Protein AF-W2GYS8-F1 (afdb_monomer_lite)

Sequence (97 aa):
MQDYIDNYRYEVYSRLIAGFKGFDFVGELTRIEKMIESQQERIQEAQNQLNLINREFLPGDIESVYRDRALTAMNDSSDKIDRLEILKGELKRLQLL

Organism: Phytophthora nicotianae (NCBI:txid4792)

Foldseek 3Di:
DVVVVVVVVVVVVVVLVVVCVVPDLVVVLVVLVVLLVVLVVLLVVLVVQLVCLVVPDDPPPPSVVSNVVSVVSNVVSVVSNVVSVVVSVVSVVSVVD

pLDDT: mean 84.79, std 11.3, range [58.31, 97.75]

Radius of gyration: 22.74 Å; chains: 1; bounding box: 57×19×60 Å

Secondary structure (DSSP, 8-state):
-HHHHHHHHHHHHHHHHHHTTT--HHHHHHHHHHHHHHHHHHHHHHHHHHHHHHHHS-TTSTHHHHHHHHHHHHHHHHHHHHHHHHHHHHHHHHHT-

Structure (mmCIF, N/CA/C/O backbone):
data_AF-W2GYS8-F1
#
_entry.id   AF-W2GYS8-F1
#
loop_
_atom_site.group_PDB
_atom_site.id
_atom_site.type_symbol
_atom_site.label_atom_id
_atom_site.label_alt_id
_atom_site.label_comp_id
_atom_site.label_asym_id
_atom_site.label_entity_id
_atom_site.label_seq_id
_atom_site.pdbx_PDB_ins_code
_atom_site.Cartn_x
_atom_site.Cartn_y
_atom_site.Cartn_z
_atom_site.occupancy
_atom_site.B_iso_or_equiv
_atom_site.auth_seq_id
_atom_site.auth_comp_id
_atom_site.auth_asym_id
_atom_site.auth_atom_id
_atom_site.pdbx_PDB_model_num
ATOM 1 N N . MET A 1 1 ? 39.126 7.944 -26.390 1.00 60.81 1 MET A N 1
ATOM 2 C CA . MET A 1 1 ? 38.637 7.709 -25.009 1.00 60.81 1 MET A CA 1
ATOM 3 C C . MET A 1 1 ? 37.143 8.005 -24.911 1.00 60.81 1 MET A C 1
ATOM 5 O O . MET A 1 1 ? 36.416 7.141 -24.449 1.00 60.81 1 MET A O 1
ATOM 9 N N . GLN A 1 2 ? 36.688 9.168 -25.397 1.00 67.06 2 GLN A N 1
ATOM 10 C CA . GLN A 1 2 ? 35.271 9.558 -25.404 1.00 67.06 2 GLN A CA 1
ATOM 11 C C . GLN A 1 2 ? 34.379 8.577 -26.189 1.00 67.06 2 GLN A C 1
ATOM 13 O O . GLN A 1 2 ? 33.431 8.047 -25.624 1.00 67.06 2 GLN A O 1
ATOM 18 N N . ASP A 1 3 ? 34.783 8.195 -27.405 1.00 71.94 3 ASP A N 1
ATOM 19 C CA . ASP A 1 3 ? 34.023 7.250 -28.246 1.00 71.94 3 ASP A CA 1
ATOM 20 C C . ASP A 1 3 ? 33.826 5.869 -27.602 1.00 71.94 3 ASP A C 1
ATOM 22 O O . ASP A 1 3 ? 32.814 5.211 -27.818 1.00 71.94 3 ASP A O 1
ATOM 26 N N . TYR A 1 4 ? 34.780 5.422 -26.780 1.00 74.25 4 TYR A N 1
ATOM 27 C CA . TYR A 1 4 ? 34.669 4.154 -26.054 1.00 74.25 4 TYR A CA 1
ATOM 28 C C . TYR A 1 4 ? 33.635 4.244 -24.925 1.00 74.25 4 TYR A C 1
ATOM 30 O O . TYR A 1 4 ? 32.864 3.311 -24.710 1.00 74.25 4 TYR A O 1
ATOM 38 N N . ILE A 1 5 ? 33.593 5.382 -24.225 1.00 75.56 5 ILE A N 1
ATOM 39 C CA . ILE A 1 5 ? 32.609 5.651 -23.170 1.00 75.56 5 ILE A CA 1
ATOM 40 C C . ILE A 1 5 ? 31.208 5.754 -23.778 1.00 75.56 5 ILE A C 1
ATOM 42 O O . ILE A 1 5 ? 30.268 5.170 -23.242 1.00 75.56 5 ILE A O 1
ATOM 46 N N . ASP A 1 6 ? 31.069 6.442 -24.909 1.00 78.19 6 ASP A N 1
ATOM 47 C CA . ASP A 1 6 ? 29.779 6.625 -25.573 1.00 78.19 6 ASP A CA 1
ATOM 48 C C . ASP A 1 6 ? 29.242 5.305 -26.145 1.00 78.19 6 ASP A C 1
ATOM 50 O O . ASP A 1 6 ? 28.061 4.994 -25.978 1.00 78.19 6 ASP A O 1
ATOM 54 N N . ASN A 1 7 ? 30.113 4.469 -26.716 1.00 79.75 7 ASN A N 1
ATOM 55 C CA . ASN A 1 7 ? 29.733 3.156 -27.236 1.00 79.75 7 ASN A CA 1
ATOM 56 C C . ASN A 1 7 ? 29.372 2.168 -26.109 1.00 79.75 7 ASN A C 1
ATOM 58 O O . ASN A 1 7 ? 28.359 1.476 -26.186 1.00 79.75 7 ASN A O 1
ATOM 62 N N . TYR A 1 8 ? 30.125 2.172 -25.002 1.00 75.75 8 TYR A N 1
ATOM 63 C CA . TYR A 1 8 ? 29.786 1.379 -23.815 1.00 75.75 8 TYR A CA 1
ATOM 64 C C . TYR A 1 8 ? 28.432 1.789 -23.218 1.00 75.75 8 TYR A C 1
ATOM 66 O O . TYR A 1 8 ? 27.608 0.936 -22.887 1.00 75.75 8 TYR A O 1
ATOM 74 N N . ARG A 1 9 ? 28.156 3.097 -23.120 1.00 71.06 9 ARG A N 1
ATOM 75 C CA . ARG A 1 9 ? 26.850 3.603 -22.664 1.00 71.06 9 ARG A CA 1
ATOM 76 C C . ARG A 1 9 ? 25.733 3.156 -23.601 1.00 71.06 9 ARG A C 1
ATOM 78 O O . ARG A 1 9 ? 24.721 2.656 -23.121 1.00 71.06 9 ARG A O 1
ATOM 85 N N . TYR A 1 10 ? 25.925 3.287 -24.912 1.00 75.75 10 TYR A N 1
ATOM 86 C CA . TYR A 1 10 ? 24.951 2.850 -25.911 1.00 75.75 10 TYR A CA 1
ATOM 87 C C . TYR A 1 10 ? 24.628 1.355 -25.798 1.00 75.75 10 TYR A C 1
ATOM 89 O O . TYR A 1 10 ? 23.457 0.972 -25.825 1.00 75.75 10 TYR A O 1
ATOM 97 N N . GLU A 1 11 ? 25.640 0.508 -25.612 1.00 75.69 11 GLU A N 1
ATOM 98 C CA . GLU A 1 11 ? 25.455 -0.937 -25.476 1.00 75.69 11 GLU A CA 1
ATOM 99 C C . GLU A 1 11 ? 24.696 -1.300 -24.188 1.00 75.69 11 GLU A C 1
ATOM 101 O O . GLU A 1 11 ? 23.774 -2.119 -24.215 1.00 75.69 11 GLU A O 1
ATOM 106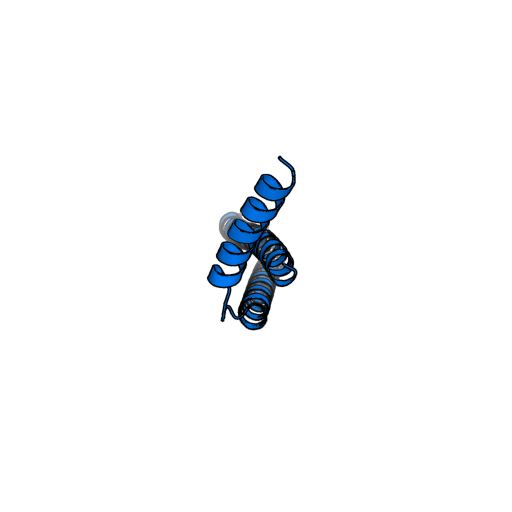 N N . VAL A 1 12 ? 25.018 -0.645 -23.069 1.00 75.38 12 VAL A N 1
ATOM 107 C CA . VAL A 1 12 ? 24.320 -0.835 -21.788 1.00 75.38 12 VAL A CA 1
ATOM 108 C C . VAL A 1 12 ? 22.863 -0.371 -21.871 1.00 75.38 12 VAL A C 1
ATOM 110 O O . VAL A 1 12 ? 21.972 -1.124 -21.476 1.00 75.38 12 VAL A O 1
ATOM 113 N N . TYR A 1 13 ? 22.593 0.816 -22.424 1.00 74.69 13 TYR A N 1
ATOM 114 C CA . TYR A 1 13 ? 21.223 1.315 -22.595 1.00 74.69 13 TYR A CA 1
ATOM 115 C C . TYR A 1 13 ? 20.413 0.439 -23.553 1.00 74.69 13 TYR A C 1
ATOM 117 O O . TYR A 1 13 ? 19.265 0.119 -23.263 1.00 74.69 13 TYR A O 1
ATOM 125 N N . SER A 1 14 ? 21.017 -0.028 -24.647 1.00 73.25 14 SER A N 1
ATOM 126 C CA . SER A 1 14 ? 20.346 -0.919 -25.600 1.00 73.25 14 SER A CA 1
ATOM 127 C C . SER A 1 14 ? 19.958 -2.254 -24.962 1.00 73.25 14 SER A C 1
ATOM 129 O O . SER A 1 14 ? 18.853 -2.745 -25.189 1.00 73.25 14 SER A O 1
ATOM 131 N N . ARG A 1 15 ? 20.829 -2.831 -24.120 1.00 72.56 15 ARG A N 1
ATOM 132 C CA . ARG A 1 15 ? 20.523 -4.049 -23.349 1.00 72.56 15 ARG A CA 1
ATOM 133 C C . ARG A 1 15 ? 19.423 -3.809 -22.313 1.00 72.56 15 ARG A C 1
ATOM 135 O O . ARG A 1 15 ? 18.559 -4.666 -22.152 1.00 72.56 15 ARG A O 1
ATOM 142 N N . LEU A 1 16 ? 19.432 -2.651 -21.651 1.00 69.44 16 LEU A N 1
ATOM 143 C CA . LEU A 1 16 ? 18.404 -2.265 -20.683 1.00 69.44 16 LEU A CA 1
ATOM 144 C C . LEU A 1 16 ? 17.030 -2.129 -21.361 1.00 69.44 16 LEU A C 1
ATOM 146 O O . LEU A 1 16 ? 16.079 -2.783 -20.946 1.00 69.44 16 LEU A O 1
ATOM 150 N N . ILE A 1 17 ? 16.948 -1.365 -22.455 1.00 71.00 17 ILE A N 1
ATOM 151 C CA . ILE A 1 17 ? 15.720 -1.162 -23.2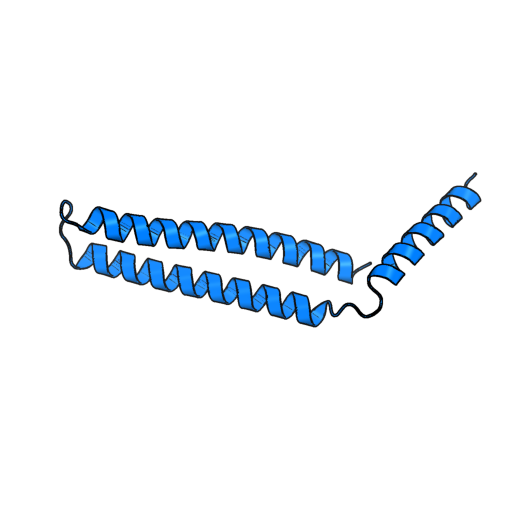42 1.00 71.00 17 ILE A CA 1
ATOM 152 C C . ILE A 1 17 ? 15.209 -2.492 -23.812 1.00 71.00 17 ILE A C 1
ATOM 154 O O . ILE A 1 17 ? 14.009 -2.763 -23.784 1.00 71.00 17 ILE A O 1
ATOM 158 N N . ALA A 1 18 ? 16.105 -3.364 -24.290 1.00 75.12 18 ALA A N 1
ATOM 159 C CA . ALA A 1 18 ? 15.732 -4.697 -24.757 1.00 75.12 18 ALA A CA 1
ATOM 160 C C . ALA A 1 18 ? 15.113 -5.559 -23.644 1.00 75.12 18 ALA A C 1
ATOM 162 O O . ALA A 1 18 ? 14.168 -6.298 -23.915 1.00 75.12 18 ALA A O 1
ATOM 163 N N . GLY A 1 19 ? 15.595 -5.431 -22.403 1.00 72.38 19 GLY A N 1
ATOM 164 C CA . GLY A 1 19 ? 15.043 -6.124 -21.235 1.00 72.38 19 GLY A CA 1
ATOM 165 C C . GLY A 1 19 ? 13.606 -5.720 -20.883 1.00 72.38 19 GLY A C 1
ATOM 166 O O . GLY A 1 19 ? 12.875 -6.531 -20.323 1.00 72.38 19 GLY A O 1
ATOM 167 N N . PHE A 1 20 ? 13.179 -4.511 -21.263 1.00 76.94 20 PHE A N 1
ATOM 168 C CA . PHE A 1 20 ? 11.817 -4.003 -21.041 1.00 76.94 20 PHE A CA 1
ATOM 169 C C . PHE A 1 20 ? 10.948 -3.996 -22.304 1.00 76.94 20 PHE A C 1
ATOM 171 O O . PHE A 1 20 ? 9.804 -3.537 -22.280 1.00 76.94 20 PHE A O 1
ATOM 178 N N . LYS A 1 21 ? 11.451 -4.516 -23.428 1.00 77.81 21 LYS A N 1
ATOM 179 C CA . LYS A 1 21 ? 10.699 -4.542 -24.682 1.00 77.81 21 LYS A CA 1
ATOM 180 C C . LYS A 1 21 ? 9.466 -5.440 -24.539 1.00 77.81 21 LYS A C 1
ATOM 182 O O . LYS A 1 21 ? 9.585 -6.657 -24.437 1.00 77.81 21 LYS A O 1
ATOM 187 N N . GLY A 1 22 ? 8.282 -4.829 -24.580 1.00 78.44 22 GLY A N 1
ATOM 188 C CA . GLY A 1 22 ? 7.001 -5.521 -24.394 1.00 78.44 22 GLY A CA 1
ATOM 189 C C . GLY A 1 22 ? 6.543 -5.630 -22.937 1.00 78.44 22 GLY A C 1
ATOM 190 O O . GLY A 1 22 ? 5.541 -6.288 -22.676 1.00 78.44 22 GLY A O 1
ATOM 191 N N . PHE A 1 23 ? 7.244 -4.989 -21.999 1.00 85.38 23 PHE A N 1
ATOM 192 C CA . PHE A 1 23 ? 6.789 -4.875 -20.619 1.00 85.38 23 PHE A CA 1
ATOM 193 C C . PHE A 1 23 ? 5.614 -3.887 -20.516 1.00 85.38 23 PHE A C 1
ATOM 195 O O . PHE A 1 23 ? 5.700 -2.751 -20.987 1.00 85.38 23 PHE A O 1
ATOM 202 N N . ASP A 1 24 ? 4.515 -4.313 -19.890 1.00 88.19 24 ASP A N 1
ATOM 203 C CA . ASP A 1 24 ? 3.318 -3.489 -19.703 1.00 88.19 24 ASP A CA 1
ATOM 204 C C . ASP A 1 24 ? 3.428 -2.621 -18.440 1.00 88.19 24 ASP A C 1
ATOM 206 O O . ASP A 1 24 ? 2.888 -2.933 -17.377 1.00 88.19 24 ASP A O 1
ATOM 210 N N . PHE A 1 25 ? 4.140 -1.499 -18.564 1.00 88.88 25 PHE A N 1
ATOM 211 C CA . PHE A 1 25 ? 4.289 -0.530 -17.475 1.00 88.88 25 PHE A CA 1
ATOM 212 C C 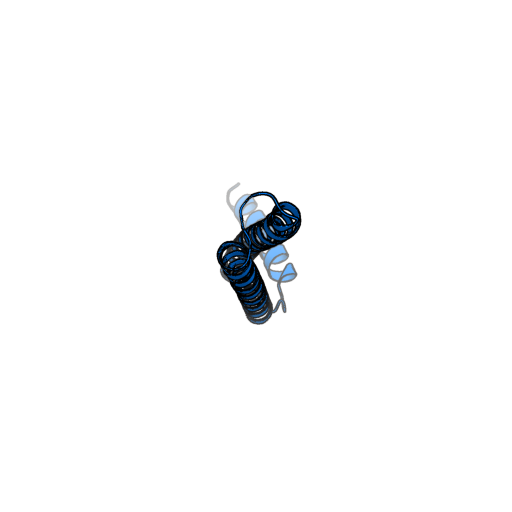. PHE A 1 25 ? 2.947 0.018 -16.979 1.00 88.88 25 PHE A C 1
ATOM 214 O O . PHE A 1 25 ? 2.776 0.223 -15.780 1.00 88.88 25 PHE A O 1
ATOM 221 N N . VAL A 1 26 ? 1.993 0.259 -17.881 1.00 89.69 26 VAL A N 1
ATOM 222 C CA . VAL A 1 26 ? 0.694 0.850 -17.527 1.00 89.69 26 VAL A CA 1
ATOM 223 C C . VAL A 1 26 ? -0.151 -0.156 -16.748 1.00 89.69 26 VAL A C 1
ATOM 225 O O . VAL A 1 26 ? -0.736 0.202 -15.721 1.00 89.69 26 VAL A O 1
ATOM 228 N N . GLY A 1 27 ? -0.182 -1.413 -17.193 1.00 90.81 27 GLY A N 1
ATOM 229 C CA . GLY A 1 27 ? -0.872 -2.498 -16.503 1.00 90.81 27 GLY A CA 1
ATOM 230 C C . GLY A 1 27 ? -0.308 -2.752 -15.108 1.00 90.81 27 GLY A C 1
ATOM 231 O O . GLY A 1 27 ? -1.071 -2.806 -14.140 1.00 90.81 27 GLY A O 1
ATOM 232 N N . GLU A 1 28 ? 1.017 -2.828 -14.970 1.00 92.75 28 GLU A N 1
ATOM 233 C CA . GLU A 1 28 ? 1.650 -3.044 -13.664 1.00 92.75 28 GLU A CA 1
ATOM 234 C C . GLU A 1 28 ? 1.488 -1.836 -12.724 1.00 92.75 28 GLU A C 1
ATOM 236 O O . GLU A 1 28 ? 1.213 -2.025 -11.538 1.00 92.75 28 GLU A O 1
ATOM 241 N N . LEU A 1 29 ? 1.534 -0.594 -13.229 1.00 93.94 29 LEU A N 1
ATOM 242 C CA . LEU A 1 29 ? 1.208 0.594 -12.423 1.00 93.94 29 LEU A CA 1
ATOM 243 C C . LEU A 1 29 ? -0.238 0.549 -11.916 1.00 93.94 29 LEU A C 1
ATOM 245 O O . LEU A 1 29 ? -0.474 0.738 -10.723 1.00 93.94 29 LEU A O 1
ATOM 249 N N . THR A 1 30 ? -1.187 0.231 -12.798 1.00 95.00 30 THR A N 1
ATOM 250 C CA . THR A 1 30 ? -2.611 0.106 -12.446 1.00 95.00 30 THR A CA 1
ATOM 251 C C . THR A 1 30 ? -2.822 -0.983 -11.390 1.00 95.00 30 THR A C 1
ATOM 253 O O . THR A 1 30 ? -3.627 -0.836 -10.470 1.00 95.00 30 THR A O 1
ATOM 256 N N . ARG A 1 31 ? -2.095 -2.099 -11.500 1.00 95.06 31 ARG A N 1
ATOM 257 C CA . ARG A 1 31 ? -2.147 -3.195 -10.530 1.00 95.06 31 ARG A CA 1
ATOM 258 C C . ARG A 1 31 ? -1.634 -2.760 -9.158 1.00 95.06 31 ARG A C 1
ATOM 260 O O . ARG A 1 31 ? -2.290 -3.059 -8.163 1.00 95.06 31 ARG A O 1
ATOM 267 N N . ILE A 1 32 ? -0.500 -2.061 -9.101 1.00 94.94 32 ILE A N 1
ATOM 268 C CA . ILE A 1 32 ? 0.061 -1.551 -7.842 1.00 94.94 32 ILE A CA 1
ATOM 269 C C . ILE A 1 32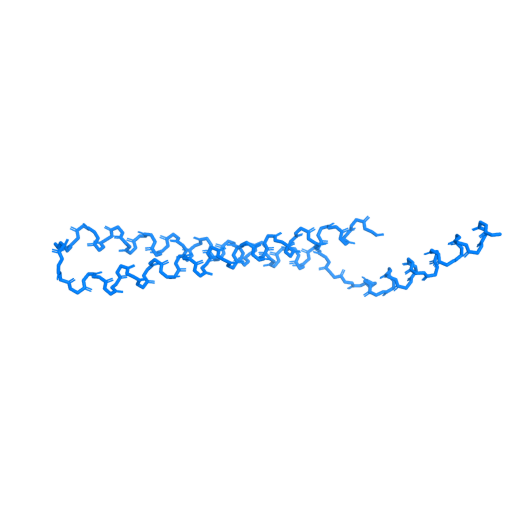 ? -0.906 -0.557 -7.185 1.00 94.94 32 ILE A C 1
ATOM 271 O O . ILE A 1 32 ? -1.126 -0.637 -5.979 1.00 94.94 32 ILE A O 1
ATOM 275 N N . GLU A 1 33 ? -1.541 0.321 -7.964 1.00 96.50 33 GLU A N 1
ATOM 276 C CA . GLU A 1 33 ? -2.546 1.267 -7.458 1.00 96.50 33 GLU A CA 1
ATOM 277 C C . GLU A 1 33 ? -3.737 0.555 -6.812 1.00 96.50 33 GLU A C 1
ATOM 279 O O . GLU A 1 33 ? -4.059 0.837 -5.660 1.00 96.50 33 GLU A O 1
ATOM 284 N N . LYS A 1 34 ? -4.300 -0.462 -7.473 1.00 97.62 34 LYS A N 1
ATOM 285 C CA . LYS A 1 34 ? -5.372 -1.288 -6.889 1.00 97.62 34 LYS A CA 1
ATOM 286 C C . LYS A 1 34 ? -4.941 -2.019 -5.618 1.00 97.62 34 LYS A C 1
ATOM 288 O O . LYS A 1 34 ? -5.740 -2.218 -4.705 1.00 97.62 34 LYS A O 1
ATOM 293 N N . MET A 1 35 ? -3.684 -2.460 -5.546 1.00 97.50 35 MET A N 1
ATOM 294 C CA . MET A 1 35 ? -3.160 -3.101 -4.338 1.00 97.50 35 MET A CA 1
ATOM 295 C C . MET A 1 35 ? -3.066 -2.112 -3.173 1.00 97.50 35 MET A C 1
ATOM 297 O O . MET A 1 35 ? -3.392 -2.495 -2.049 1.00 97.50 35 MET A O 1
ATOM 301 N N . ILE A 1 36 ? -2.657 -0.866 -3.434 1.00 97.31 36 ILE A N 1
ATOM 302 C CA . ILE A 1 36 ? -2.625 0.212 -2.437 1.00 97.31 36 ILE A CA 1
ATOM 303 C C . ILE A 1 36 ? -4.043 0.523 -1.951 1.00 97.31 36 ILE A C 1
ATOM 305 O O . ILE A 1 36 ? -4.268 0.503 -0.744 1.00 97.31 36 ILE A O 1
ATOM 309 N N . GLU A 1 37 ? -4.998 0.721 -2.864 1.00 97.62 37 GLU A N 1
ATOM 310 C CA . GLU A 1 37 ? -6.416 0.945 -2.531 1.00 97.62 37 GLU A CA 1
ATOM 311 C C . GLU A 1 37 ? -6.956 -0.173 -1.628 1.00 97.62 37 GLU A C 1
ATOM 313 O O . GLU A 1 37 ? -7.499 0.088 -0.557 1.00 97.62 37 GLU A O 1
ATOM 318 N N . SER A 1 38 ? -6.692 -1.434 -1.980 1.00 97.75 38 SER A N 1
ATOM 319 C CA . SER A 1 38 ? -7.097 -2.580 -1.161 1.00 97.75 38 SER A CA 1
ATOM 320 C C . SER A 1 38 ? -6.456 -2.583 0.236 1.00 97.75 38 SER A C 1
ATOM 322 O O . SER A 1 38 ? -7.096 -2.976 1.211 1.00 97.75 38 SER A O 1
ATOM 324 N N . GLN A 1 39 ? -5.198 -2.149 0.385 1.00 97.69 39 GLN A N 1
ATOM 325 C CA . GLN A 1 39 ? -4.600 -2.010 1.721 1.00 97.69 39 GLN A CA 1
ATOM 326 C C . GLN A 1 39 ? -5.225 -0.852 2.513 1.00 97.69 39 GLN A C 1
ATOM 328 O O . GLN A 1 39 ? -5.396 -0.983 3.724 1.00 97.69 39 GLN A O 1
ATOM 333 N N . GLN A 1 40 ? -5.590 0.251 1.855 1.00 97.38 40 GLN A N 1
ATOM 334 C CA . GLN A 1 40 ? -6.273 1.382 2.491 1.00 97.38 40 GLN A CA 1
ATOM 335 C C . GLN A 1 40 ? -7.663 0.982 3.002 1.00 97.38 40 GLN A C 1
ATOM 337 O O . GLN A 1 40 ? -8.011 1.312 4.135 1.00 97.38 40 GLN A O 1
ATOM 342 N N . GLU A 1 41 ? -8.419 0.200 2.227 1.00 97.12 41 GLU A N 1
ATOM 343 C CA . GLU A 1 41 ? -9.701 -0.372 2.661 1.00 97.12 41 GLU A CA 1
ATOM 344 C C . GLU A 1 41 ? -9.532 -1.241 3.915 1.00 97.12 41 GLU A C 1
ATOM 346 O O . GLU A 1 41 ? -10.254 -1.063 4.896 1.00 97.12 41 GLU A O 1
ATOM 351 N N . ARG A 1 42 ? -8.513 -2.112 3.947 1.00 94.69 42 ARG A N 1
ATOM 352 C CA . ARG A 1 42 ? -8.208 -2.944 5.127 1.00 94.69 42 ARG A CA 1
ATOM 353 C C . ARG A 1 42 ? -7.869 -2.110 6.365 1.00 94.69 42 ARG A C 1
ATOM 355 O O . ARG A 1 42 ? -8.254 -2.481 7.474 1.00 94.69 42 ARG A O 1
ATOM 362 N N . ILE A 1 43 ? -7.161 -0.990 6.198 1.00 96.31 43 ILE A N 1
ATOM 363 C CA . ILE A 1 43 ? -6.897 -0.046 7.295 1.00 96.31 43 ILE A CA 1
ATOM 364 C C . ILE A 1 43 ? -8.209 0.566 7.786 1.00 96.31 43 ILE A C 1
ATOM 366 O O . ILE A 1 43 ? -8.441 0.600 8.993 1.00 96.31 43 ILE A O 1
ATOM 370 N N . GLN A 1 44 ? -9.081 1.004 6.876 1.00 95.81 44 GLN A N 1
ATOM 371 C CA . GLN A 1 44 ? -10.370 1.592 7.234 1.00 95.81 44 GLN A CA 1
ATOM 372 C C . GLN A 1 44 ? -11.266 0.597 7.988 1.00 95.81 44 GLN A C 1
ATOM 374 O O . GLN A 1 44 ? -11.898 0.957 8.981 1.00 95.81 44 GLN A O 1
ATOM 379 N N . GLU A 1 45 ? -11.299 -0.665 7.562 1.00 93.31 45 GLU A N 1
ATOM 380 C CA . GLU A 1 45 ? -12.025 -1.735 8.252 1.00 93.31 45 GLU A CA 1
ATOM 381 C C . GLU A 1 45 ? -11.484 -1.972 9.666 1.00 93.31 45 GLU A C 1
ATOM 383 O O . GLU A 1 45 ? -12.258 -2.029 10.624 1.00 93.31 45 GLU A O 1
ATOM 388 N N . ALA A 1 46 ? -10.162 -2.057 9.824 1.00 92.44 46 ALA A N 1
ATOM 389 C CA . ALA A 1 46 ? -9.531 -2.235 11.128 1.00 92.44 46 ALA A CA 1
ATOM 390 C C . ALA A 1 46 ? -9.747 -1.020 12.052 1.00 92.44 46 ALA A C 1
ATOM 392 O O . ALA A 1 46 ? -10.002 -1.190 13.245 1.00 92.44 46 ALA A O 1
ATOM 393 N N . GLN A 1 47 ? -9.739 0.201 11.509 1.00 92.56 47 GLN A N 1
ATOM 394 C CA . GLN A 1 47 ? -10.105 1.415 12.247 1.00 92.56 47 GLN A CA 1
ATOM 395 C C . GLN A 1 47 ? -11.563 1.380 12.714 1.00 92.56 47 GLN A C 1
ATOM 397 O O . GLN A 1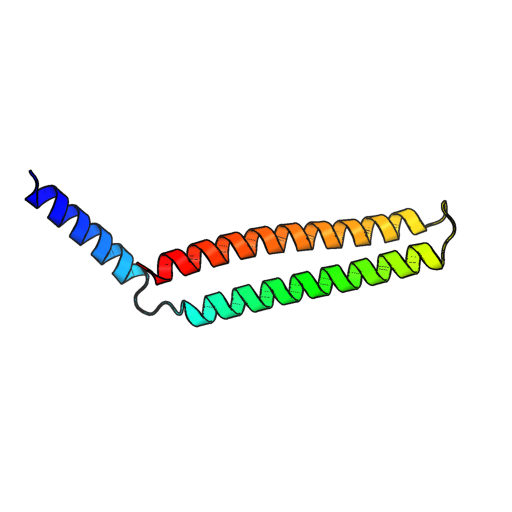 47 ? -11.855 1.718 13.862 1.00 92.56 47 GLN A O 1
ATOM 402 N N . ASN A 1 48 ? -12.486 0.936 11.858 1.00 91.31 48 ASN A N 1
ATOM 403 C CA . ASN A 1 48 ? -13.892 0.783 12.229 1.00 91.31 48 ASN A CA 1
ATOM 404 C C . ASN A 1 48 ? -14.057 -0.243 13.359 1.00 91.31 48 ASN A C 1
ATOM 406 O O . ASN A 1 48 ? -14.793 0.013 14.311 1.00 91.31 48 ASN A O 1
ATOM 410 N N . GLN A 1 49 ? -13.330 -1.363 13.300 1.00 88.62 49 GLN A N 1
ATOM 411 C CA . GLN A 1 49 ? -13.310 -2.361 14.374 1.00 88.62 49 GLN A CA 1
ATOM 412 C C . GLN A 1 49 ? -12.772 -1.779 15.684 1.00 88.62 49 GLN A C 1
ATOM 414 O O . GLN A 1 49 ? -13.395 -1.962 16.725 1.00 88.62 49 GLN A O 1
ATOM 419 N N . LEU A 1 50 ? -11.670 -1.025 15.645 1.00 88.56 50 LEU A N 1
ATOM 420 C CA . LEU A 1 50 ? -11.131 -0.347 16.829 1.00 88.56 50 LEU A CA 1
ATOM 421 C C . LEU A 1 50 ? -12.135 0.621 17.452 1.00 88.56 50 LEU A C 1
ATOM 423 O O . LEU A 1 50 ? -12.285 0.648 18.671 1.00 88.56 50 LEU A O 1
ATOM 427 N N . ASN A 1 51 ? -12.845 1.393 16.630 1.00 87.94 51 ASN A N 1
ATOM 428 C CA . ASN A 1 51 ? -13.858 2.329 17.110 1.00 87.94 51 ASN A CA 1
ATOM 429 C C . ASN A 1 51 ? -15.044 1.617 17.773 1.00 87.94 51 ASN A C 1
ATOM 431 O O . ASN A 1 51 ? -15.552 2.106 18.780 1.00 87.94 51 ASN A O 1
ATOM 435 N N . LEU A 1 52 ? -15.472 0.470 17.233 1.00 86.56 52 LEU A N 1
ATOM 436 C CA . LEU A 1 52 ? -16.512 -0.362 17.844 1.00 86.56 52 LEU A CA 1
ATOM 437 C C . LEU A 1 52 ? -16.051 -0.924 19.189 1.00 86.56 52 LEU A C 1
ATOM 439 O O . LEU A 1 52 ? -16.753 -0.767 20.184 1.00 86.56 52 LEU A O 1
ATOM 443 N N . ILE A 1 53 ? -14.843 -1.488 19.231 1.00 84.69 53 ILE A N 1
ATOM 444 C CA . ILE A 1 53 ? -14.232 -2.030 20.450 1.00 84.69 53 ILE A CA 1
ATOM 445 C C . ILE A 1 53 ? -14.204 -0.955 21.546 1.00 84.69 53 ILE A C 1
ATOM 447 O O . ILE A 1 53 ? -14.794 -1.143 22.604 1.00 84.69 53 ILE A O 1
ATOM 451 N N . ASN A 1 54 ? -13.652 0.221 21.234 1.00 81.38 54 ASN A N 1
ATOM 452 C CA . ASN A 1 54 ? -13.538 1.341 22.173 1.00 81.38 54 ASN A CA 1
ATOM 453 C C . ASN A 1 54 ? -14.890 1.891 22.664 1.00 81.38 54 ASN A C 1
ATOM 455 O O . ASN A 1 54 ? -14.927 2.628 23.649 1.00 81.38 54 ASN A O 1
ATOM 459 N N . ARG A 1 55 ? -15.984 1.623 21.940 1.00 81.25 55 ARG A N 1
ATOM 460 C CA . ARG A 1 55 ? -17.336 2.074 22.290 1.00 81.25 55 ARG A CA 1
ATOM 461 C C . ARG A 1 55 ? -18.091 1.043 23.128 1.00 81.25 55 ARG A C 1
ATOM 463 O O . ARG A 1 55 ? -18.903 1.437 23.962 1.00 81.25 55 ARG A O 1
ATOM 470 N N . GLU A 1 56 ? -17.891 -0.241 22.854 1.00 77.38 56 GLU A N 1
ATOM 471 C CA . GLU A 1 56 ? -18.707 -1.333 23.397 1.00 77.38 56 GLU A CA 1
ATOM 472 C C . GLU A 1 56 ? -18.099 -2.001 24.637 1.00 77.38 56 GLU A C 1
ATOM 474 O O . GLU A 1 56 ? -18.823 -2.674 25.371 1.00 77.38 56 GLU A O 1
ATOM 479 N N . PHE A 1 57 ? -16.810 -1.790 24.911 1.00 68.38 57 PHE A N 1
ATOM 480 C CA . PHE A 1 57 ? -16.097 -2.452 26.001 1.00 68.38 57 PHE A CA 1
ATOM 481 C C . PHE A 1 57 ? -15.475 -1.447 26.984 1.00 68.38 57 PHE A C 1
ATOM 483 O O . PHE A 1 57 ? -15.151 -0.310 26.638 1.00 68.38 57 PHE A O 1
ATOM 490 N N . LEU A 1 58 ? -15.375 -1.857 28.255 1.00 61.91 58 LEU A N 1
ATOM 491 C CA . LEU A 1 58 ? -14.703 -1.093 29.305 1.00 61.91 58 LEU A CA 1
ATOM 492 C C . LEU A 1 58 ? -13.234 -1.538 29.407 1.00 61.91 58 LEU A C 1
ATOM 494 O O . LEU A 1 58 ? -12.973 -2.743 29.349 1.00 61.91 58 LEU A O 1
ATOM 498 N N . PRO A 1 59 ? -12.290 -0.607 29.659 1.00 58.31 59 PRO A N 1
ATOM 499 C CA . PRO A 1 59 ? -10.871 -0.935 29.743 1.00 58.31 59 PRO A CA 1
ATOM 500 C C . PRO A 1 59 ? -10.602 -2.032 30.782 1.00 58.31 59 PRO A C 1
ATOM 502 O O . PRO A 1 59 ? -10.793 -1.808 31.978 1.00 58.31 59 PRO A O 1
ATOM 505 N N . GLY A 1 60 ? -10.124 -3.197 30.336 1.00 60.69 60 GLY A N 1
ATOM 506 C CA . GLY A 1 60 ? -9.692 -4.292 31.218 1.00 60.69 60 GLY A CA 1
ATOM 507 C C . GLY A 1 60 ? -10.195 -5.687 30.842 1.00 60.69 60 GLY A C 1
ATOM 508 O O . GLY A 1 60 ? -9.604 -6.665 31.295 1.00 60.69 60 GLY A O 1
ATOM 509 N N . ASP A 1 61 ? -11.216 -5.796 29.991 1.00 59.94 61 ASP A N 1
ATOM 510 C CA . ASP A 1 61 ? -11.685 -7.086 29.471 1.00 59.94 61 ASP A CA 1
ATOM 511 C C . ASP A 1 61 ? -10.948 -7.480 28.170 1.00 59.94 61 ASP A C 1
ATOM 513 O O . ASP A 1 61 ? -10.047 -6.782 27.710 1.00 59.94 61 ASP A O 1
ATOM 517 N N . ILE A 1 62 ? -11.317 -8.624 27.574 1.00 59.09 62 ILE A N 1
ATOM 518 C CA . ILE A 1 62 ? -10.788 -9.295 26.352 1.00 59.09 62 ILE A CA 1
ATOM 519 C C . ILE A 1 62 ? -10.476 -8.343 25.156 1.00 59.09 62 ILE A C 1
ATOM 521 O O . ILE A 1 62 ? -9.761 -8.696 24.215 1.00 59.09 62 ILE A O 1
ATOM 525 N N . GLU A 1 63 ? -10.965 -7.110 25.233 1.00 60.31 63 GLU A N 1
ATOM 526 C CA . GLU A 1 63 ? -10.657 -5.905 24.465 1.00 60.31 63 GLU A CA 1
ATOM 527 C C . GLU A 1 63 ? -9.181 -5.721 24.060 1.00 60.31 63 GLU A C 1
ATOM 529 O O . GLU A 1 63 ? -8.921 -5.336 22.918 1.00 60.31 63 GLU A O 1
ATOM 534 N N . SER A 1 64 ? -8.210 -6.048 24.929 1.00 68.25 64 SER A N 1
ATOM 535 C CA . SER A 1 64 ? -6.777 -5.901 24.597 1.00 68.25 64 SER A CA 1
ATOM 536 C C . SER A 1 64 ? -6.396 -6.712 23.360 1.00 68.25 64 SER A C 1
ATOM 538 O O . SER A 1 64 ? -5.782 -6.181 22.445 1.00 68.25 64 SER A O 1
ATOM 540 N N . VAL A 1 65 ? -6.823 -7.977 23.269 1.00 80.00 65 VAL A N 1
ATOM 541 C CA . VAL A 1 65 ? -6.413 -8.871 22.172 1.00 80.00 65 VAL A CA 1
ATOM 542 C C . VAL A 1 65 ? -7.036 -8.447 20.841 1.00 80.00 65 VAL A C 1
ATOM 544 O O . VAL A 1 65 ? -6.384 -8.510 19.797 1.00 80.00 65 VAL A O 1
ATOM 547 N N . TYR A 1 66 ? -8.296 -8.001 20.857 1.00 80.88 66 TYR A N 1
ATOM 548 C CA . TYR A 1 66 ? -8.972 -7.524 19.650 1.00 80.88 66 TYR A CA 1
ATOM 549 C C . TYR A 1 66 ? -8.421 -6.172 19.186 1.00 80.88 66 TYR A C 1
ATOM 551 O O . TYR A 1 66 ? -8.206 -5.987 17.986 1.00 80.88 66 TYR A O 1
ATOM 559 N N . ARG A 1 67 ? -8.117 -5.265 20.124 1.00 83.69 67 ARG A N 1
ATOM 560 C CA . ARG A 1 67 ? -7.445 -3.993 19.839 1.00 83.69 67 ARG A CA 1
ATOM 561 C C . ARG A 1 67 ? -6.050 -4.227 19.254 1.00 83.69 67 ARG A C 1
ATOM 563 O O . ARG A 1 67 ? -5.741 -3.682 18.197 1.00 83.69 67 ARG A O 1
ATOM 570 N N . ASP A 1 68 ? -5.246 -5.084 19.877 1.00 87.31 68 ASP A N 1
ATOM 571 C CA . ASP A 1 68 ? -3.885 -5.403 19.429 1.00 87.31 68 ASP A CA 1
ATOM 572 C C . ASP A 1 68 ? -3.880 -6.041 18.036 1.00 87.31 6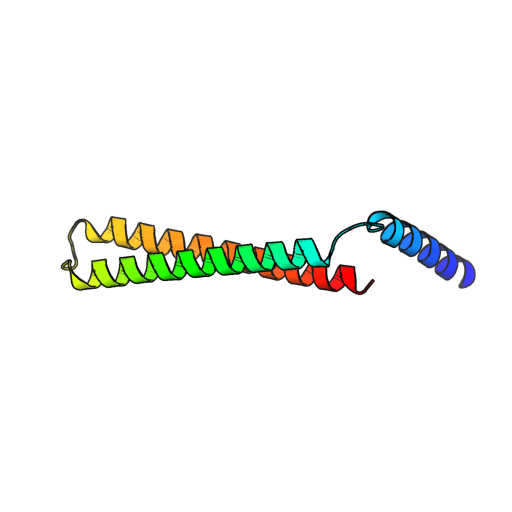8 ASP A C 1
ATOM 574 O O . ASP A 1 68 ? -3.049 -5.707 17.186 1.00 87.31 68 ASP A O 1
ATOM 578 N N . ARG A 1 69 ? -4.848 -6.923 17.754 1.00 86.88 69 ARG A N 1
ATOM 579 C CA . ARG A 1 69 ? -5.016 -7.529 16.428 1.00 86.88 69 ARG A CA 1
ATOM 580 C C . ARG A 1 69 ? -5.373 -6.488 15.366 1.00 86.88 69 ARG A C 1
ATOM 582 O O . ARG A 1 69 ? -4.795 -6.528 14.281 1.00 86.88 69 ARG A O 1
ATOM 589 N N . ALA A 1 70 ? -6.298 -5.576 15.656 1.00 87.81 70 ALA A N 1
ATOM 590 C CA . ALA A 1 70 ? -6.682 -4.536 14.706 1.00 87.81 70 ALA A CA 1
ATOM 591 C C . ALA A 1 70 ? -5.531 -3.544 14.450 1.00 87.81 70 ALA A C 1
ATOM 593 O O . ALA A 1 70 ? -5.260 -3.211 13.298 1.00 87.81 70 ALA A O 1
ATOM 594 N N . LEU A 1 71 ? -4.780 -3.163 15.491 1.00 90.75 71 LEU A N 1
ATOM 595 C CA . LEU A 1 71 ? -3.577 -2.332 15.353 1.00 90.75 71 LEU A CA 1
ATOM 596 C C . LEU A 1 71 ? -2.483 -3.027 14.534 1.00 90.75 71 LEU A C 1
ATOM 598 O O . LEU A 1 71 ? -1.879 -2.407 13.662 1.00 90.75 71 LEU A O 1
ATOM 602 N N . THR A 1 72 ? -2.263 -4.324 14.759 1.00 93.38 72 THR A N 1
ATOM 603 C CA . THR A 1 72 ? -1.300 -5.116 13.979 1.00 93.38 72 THR A CA 1
ATOM 604 C C . THR A 1 72 ? -1.710 -5.175 12.507 1.00 93.38 72 THR A C 1
ATOM 606 O O . THR A 1 72 ? -0.888 -4.932 11.630 1.00 93.38 72 THR A O 1
ATOM 609 N N . ALA A 1 73 ? -2.993 -5.413 12.215 1.00 90.19 73 ALA A N 1
ATOM 610 C CA . ALA A 1 73 ? -3.500 -5.433 10.844 1.00 90.19 73 ALA A CA 1
ATOM 611 C C . ALA A 1 73 ? -3.345 -4.078 10.127 1.00 90.19 73 ALA A C 1
ATOM 613 O O . ALA A 1 73 ? -3.060 -4.052 8.924 1.00 90.19 73 ALA A O 1
ATOM 614 N N . MET A 1 74 ? -3.514 -2.965 10.851 1.00 94.94 74 MET A N 1
ATOM 615 C CA . MET A 1 74 ? -3.268 -1.619 10.326 1.00 94.94 74 MET A CA 1
ATOM 616 C C . MET A 1 74 ? -1.788 -1.392 10.027 1.00 94.94 74 MET A C 1
ATOM 618 O O . MET A 1 74 ? -1.467 -0.964 8.920 1.00 94.94 74 MET A O 1
ATOM 622 N N . ASN A 1 75 ? -0.896 -1.726 10.965 1.00 95.62 75 ASN A N 1
ATOM 623 C CA . ASN A 1 75 ? 0.549 -1.582 10.779 1.00 95.62 75 ASN A CA 1
ATOM 624 C C . ASN A 1 75 ? 1.047 -2.428 9.599 1.00 95.62 75 ASN A C 1
ATOM 626 O O . ASN A 1 75 ? 1.701 -1.902 8.704 1.00 95.62 75 ASN A O 1
ATOM 630 N N . ASP A 1 76 ? 0.636 -3.697 9.521 1.00 95.12 76 ASP A N 1
ATOM 631 C CA . ASP A 1 76 ? 0.979 -4.590 8.409 1.00 95.12 76 ASP A CA 1
ATOM 632 C C . ASP A 1 76 ? 0.516 -4.043 7.051 1.00 95.12 76 ASP A C 1
ATOM 634 O O . ASP A 1 76 ? 1.156 -4.269 6.022 1.00 95.12 76 ASP A O 1
ATOM 638 N N . SER A 1 77 ? -0.640 -3.377 7.021 1.00 96.25 77 SER A N 1
ATOM 639 C CA . SER A 1 77 ? -1.189 -2.794 5.795 1.00 96.25 77 SER A CA 1
ATOM 640 C C . SER A 1 77 ? -0.476 -1.488 5.434 1.00 96.25 77 SER A C 1
ATOM 642 O O . SER A 1 77 ? -0.210 -1.269 4.255 1.00 96.25 77 SER A O 1
ATOM 644 N N . SER A 1 78 ? -0.084 -0.679 6.423 1.00 96.19 78 SER A N 1
ATOM 645 C CA . SER A 1 78 ? 0.745 0.519 6.228 1.00 96.19 78 SER A CA 1
ATOM 646 C C . SER A 1 78 ? 2.116 0.159 5.652 1.00 96.19 78 SER A C 1
ATOM 648 O O . SER A 1 78 ? 2.494 0.680 4.606 1.00 96.19 78 SER A O 1
ATOM 650 N N . ASP A 1 79 ? 2.805 -0.821 6.243 1.00 96.56 79 ASP A N 1
ATOM 651 C CA . ASP A 1 79 ? 4.102 -1.308 5.756 1.00 96.56 79 ASP A CA 1
ATOM 652 C C . ASP A 1 79 ? 4.019 -1.820 4.309 1.00 96.56 79 ASP A C 1
ATOM 654 O O . ASP A 1 79 ? 4.952 -1.677 3.512 1.00 96.56 79 ASP A O 1
ATOM 658 N N . LYS A 1 80 ? 2.894 -2.449 3.945 1.00 96.00 80 LYS A N 1
ATOM 659 C CA . LYS A 1 80 ? 2.643 -2.903 2.571 1.00 96.00 80 LYS A CA 1
ATOM 660 C C . LYS A 1 80 ? 2.423 -1.736 1.616 1.00 96.00 80 LYS A C 1
ATOM 662 O O . LYS A 1 80 ? 2.941 -1.800 0.503 1.00 96.00 80 LYS A O 1
ATOM 667 N N . ILE A 1 81 ? 1.692 -0.699 2.025 1.00 97.56 81 ILE A N 1
ATOM 668 C CA . ILE A 1 81 ? 1.500 0.515 1.219 1.00 97.56 81 ILE A CA 1
ATOM 669 C C . ILE A 1 81 ? 2.847 1.179 0.946 1.00 97.56 81 ILE A C 1
ATOM 671 O O . ILE A 1 81 ? 3.148 1.445 -0.213 1.00 97.56 81 ILE A O 1
ATOM 675 N N . ASP A 1 82 ? 3.695 1.347 1.961 1.00 96.38 82 ASP A N 1
ATOM 676 C CA . ASP A 1 82 ? 5.007 1.982 1.796 1.00 96.38 82 ASP A CA 1
ATOM 677 C C . ASP A 1 82 ? 5.874 1.243 0.766 1.00 96.38 82 ASP A C 1
ATOM 679 O O . ASP A 1 82 ? 6.475 1.851 -0.123 1.00 96.38 82 ASP A O 1
ATOM 683 N N . ARG A 1 83 ? 5.888 -0.095 0.819 1.00 96.94 83 ARG A N 1
ATOM 684 C CA . ARG A 1 83 ? 6.606 -0.922 -0.168 1.00 96.94 83 ARG A CA 1
ATOM 685 C C . ARG A 1 83 ? 6.020 -0.795 -1.574 1.00 96.94 83 ARG A C 1
ATOM 687 O O . ARG A 1 83 ? 6.775 -0.766 -2.545 1.00 96.94 83 ARG A O 1
ATOM 694 N N . LEU A 1 84 ? 4.695 -0.736 -1.693 1.00 96.69 84 LEU A N 1
ATOM 695 C CA . LEU A 1 84 ? 4.015 -0.573 -2.977 1.00 96.69 84 LEU A CA 1
ATOM 696 C C . LEU A 1 84 ? 4.256 0.815 -3.578 1.00 96.69 84 LEU A C 1
ATOM 698 O O . LEU A 1 84 ? 4.458 0.912 -4.784 1.00 96.69 84 LEU A O 1
ATOM 702 N N . GLU A 1 85 ? 4.309 1.869 -2.764 1.00 96.31 85 GLU A N 1
ATOM 703 C CA . GLU A 1 85 ? 4.630 3.228 -3.214 1.00 96.31 85 GLU A CA 1
ATOM 704 C C . GLU A 1 85 ? 6.084 3.351 -3.692 1.00 96.31 85 GLU A C 1
ATOM 706 O O . GLU A 1 85 ? 6.348 3.983 -4.719 1.00 96.31 85 GLU A O 1
ATOM 711 N N . ILE A 1 86 ? 7.031 2.678 -3.024 1.00 95.19 86 ILE A N 1
ATOM 712 C CA . ILE A 1 86 ? 8.417 2.574 -3.510 1.00 95.19 86 ILE A CA 1
ATOM 713 C C . ILE A 1 86 ? 8.444 1.895 -4.884 1.00 95.19 86 ILE A C 1
ATOM 715 O O . ILE A 1 86 ? 8.983 2.462 -5.837 1.00 95.19 86 ILE A O 1
ATOM 719 N N . LEU A 1 87 ? 7.811 0.723 -5.009 1.00 93.50 87 LEU A N 1
ATOM 720 C CA . LEU A 1 87 ? 7.771 -0.031 -6.264 1.00 93.50 87 LEU A CA 1
ATOM 721 C C . LEU A 1 87 ? 7.096 0.769 -7.387 1.00 93.50 87 LEU A C 1
ATOM 723 O O . LEU A 1 87 ? 7.594 0.809 -8.510 1.00 93.50 87 LEU A O 1
ATOM 727 N N . LYS A 1 88 ? 5.994 1.462 -7.083 1.00 93.88 88 LYS A N 1
ATOM 728 C CA . LYS A 1 88 ? 5.311 2.379 -8.004 1.00 93.88 88 LYS A CA 1
ATOM 729 C C . LYS A 1 88 ? 6.254 3.480 -8.487 1.00 93.88 88 LYS A C 1
ATOM 731 O O . LYS A 1 88 ? 6.278 3.794 -9.677 1.00 93.88 88 LYS A O 1
ATOM 736 N N . GLY A 1 89 ? 7.034 4.066 -7.580 1.00 91.25 89 GLY A N 1
ATOM 737 C CA . GLY A 1 89 ? 8.030 5.086 -7.895 1.00 91.25 89 GLY A CA 1
ATOM 738 C C . GLY A 1 89 ? 9.145 4.568 -8.806 1.00 91.25 89 GLY A C 1
ATOM 739 O O . GLY A 1 89 ? 9.501 5.234 -9.779 1.00 91.25 89 GLY A O 1
ATOM 740 N N . GLU A 1 90 ? 9.671 3.376 -8.532 1.00 90.94 90 GLU A N 1
ATOM 741 C CA . GLU A 1 90 ? 10.684 2.719 -9.368 1.00 90.94 90 GLU A CA 1
ATOM 742 C C . GLU A 1 90 ? 10.145 2.392 -10.762 1.00 90.94 90 GLU A C 1
ATOM 744 O O . GLU A 1 90 ? 10.790 2.704 -11.764 1.00 90.94 90 GLU A O 1
ATOM 749 N N . LEU A 1 91 ? 8.926 1.858 -10.840 1.00 90.06 91 LEU A N 1
ATOM 750 C CA . LEU A 1 91 ? 8.275 1.513 -12.099 1.00 90.06 91 LEU A CA 1
ATOM 751 C C . LEU A 1 91 ? 8.041 2.752 -12.977 1.00 90.06 91 LEU A C 1
ATOM 753 O O . LEU A 1 91 ? 8.318 2.721 -14.175 1.00 90.06 91 LEU A O 1
ATOM 757 N N . LYS A 1 92 ? 7.619 3.875 -12.377 1.00 88.69 92 LYS A N 1
ATOM 758 C CA . LYS A 1 92 ? 7.500 5.167 -13.076 1.00 88.69 92 LYS A CA 1
ATOM 759 C C . LYS A 1 92 ? 8.841 5.673 -13.600 1.00 88.69 92 LYS A C 1
ATOM 761 O O . LYS A 1 92 ? 8.887 6.242 -14.683 1.00 88.69 92 LYS A O 1
ATOM 766 N N . ARG A 1 93 ? 9.935 5.482 -12.854 1.00 87.56 93 ARG A N 1
ATOM 767 C CA . ARG A 1 93 ? 11.280 5.864 -13.321 1.00 87.56 93 ARG A CA 1
ATOM 768 C C . ARG A 1 93 ? 11.713 5.018 -14.511 1.00 87.56 93 ARG A C 1
ATOM 770 O O . ARG A 1 93 ? 12.245 5.574 -15.460 1.00 87.56 93 ARG A O 1
ATOM 777 N N . LEU A 1 94 ? 11.456 3.711 -14.473 1.00 84.12 94 LEU A N 1
ATOM 778 C CA . LEU A 1 94 ? 11.775 2.798 -15.572 1.00 84.12 94 LEU A CA 1
ATOM 779 C C . LEU A 1 94 ? 10.953 3.085 -16.835 1.00 84.12 94 LEU A C 1
ATOM 781 O O . LEU A 1 94 ? 11.485 2.958 -17.926 1.00 84.12 94 LEU A O 1
ATOM 785 N N . GLN A 1 95 ? 9.699 3.528 -16.699 1.00 82.00 95 GLN A N 1
ATOM 786 C CA . GLN A 1 95 ? 8.863 3.936 -17.836 1.00 82.00 95 GLN A CA 1
ATOM 787 C C . GLN A 1 95 ? 9.423 5.158 -18.593 1.00 82.00 95 GLN A C 1
ATOM 789 O O . GLN A 1 95 ? 9.098 5.361 -19.761 1.00 82.00 95 GLN A O 1
ATOM 794 N N . LEU A 1 96 ? 10.220 5.997 -17.924 1.00 78.25 96 LEU A N 1
ATOM 795 C CA . LEU A 1 96 ? 10.801 7.219 -18.491 1.00 78.25 96 LEU A CA 1
ATOM 796 C C . LEU A 1 96 ? 12.183 7.001 -19.136 1.00 78.25 96 LEU A C 1
ATOM 798 O O . LEU A 1 96 ? 12.745 7.965 -19.661 1.00 78.25 96 LEU A O 1
ATOM 802 N N . LEU A 1 97 ? 12.739 5.785 -19.056 1.00 70.44 97 LEU A N 1
ATOM 803 C CA . LEU A 1 97 ? 14.022 5.389 -19.656 1.00 70.44 97 LEU A CA 1
ATOM 804 C C . LEU A 1 97 ? 13.822 4.769 -21.042 1.00 70.44 97 LEU A C 1
ATOM 806 O O . LEU A 1 97 ? 14.696 5.021 -21.901 1.00 70.44 97 LEU A O 1
#